Protein AF-A0A3A9YZW1-F1 (afdb_monomer)

Solvent-accessible surface area (backbone atoms only — not comparable to full-atom values): 7718 Å² total; per-residue (Å²): 58,41,36,35,38,37,26,36,61,42,79,49,93,98,43,56,50,25,33,39,38,38,33,40,43,36,33,62,46,96,87,71,47,41,51,34,42,33,38,43,37,35,23,41,66,89,62,51,79,73,48,68,51,54,19,44,26,52,17,57,48,71,57,88,58,34,39,34,29,14,26,36,32,47,84,88,55,62,99,54,47,38,28,29,42,23,32,35,40,35,61,38,86,92,47,64,33,34,36,32,66,40,75,47,72,64,47,95,58,76,57,86,51,60,67,40,49,50,80,76,65,55,72,88,88,62,75,84,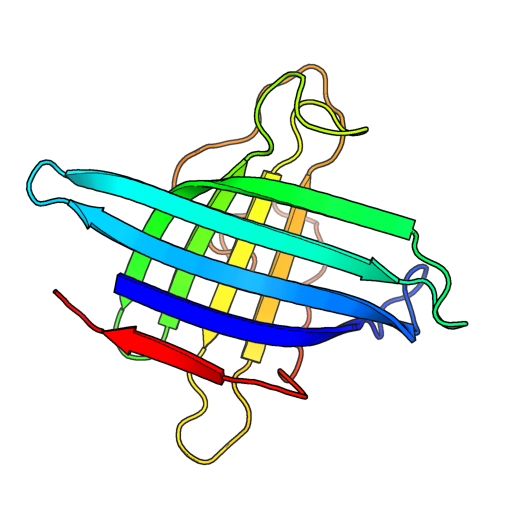56,67,75,35,57,38,76,44,78,55,71,53,74,41,85,124

Mean predicted aligned error: 5.16 Å

Organism: NCBI:txid230091

Foldseek 3Di:
DKWKKFKWADCDPPRHQKIKTKTKDWDQDPVRFIFIKMWIWIAHNVRHTPFTFMWTWGEWDFDDQKIWTKTFQDVPGTPWDLKIKTKMWGAPPPFFIKMFIDIDTHDPDHDDRYGDDQQPRDDPPDPRTDITGGPDMGMDGDDD

Secondary structure (DSSP, 8-state):
-EEEEEEEE--STTTTT-EEEEEEEEEE-TTS-EEEEEEEEEE-TTS-EEEEEEEEEEEEEEETTEEEEEEEPPTTSSS-SS-EEEEEEE--TTSPPEEEEEEE-S-SSPPP-S---TTTTSPTTSPPPPPEE--EEEEEE---

Radius of gyration: 14.41 Å; Cα contacts (8 Å, |Δi|>4): 374; chains: 1; bounding box: 32×38×34 Å

Sequence (144 aa):
MVTGLGQFVYDEPRVVGHRIWFGVSAFSAADGSTVGRFLYRHEWPDGTLAAQGQADVTCVRVTGNVALLTAIVPEGEGTVKNHGFYVKIIDGGRMPDLIVDAQVQNGEERPPTHCLDPETDLPPGLPQRPRYPVLAGGYAVACC

Structure (mmCIF, N/CA/C/O backbone):
data_AF-A0A3A9YZW1-F1
#
_entry.id   AF-A0A3A9YZW1-F1
#
loop_
_atom_site.group_PDB
_atom_site.id
_atom_site.type_symbol
_atom_site.label_atom_id
_atom_site.label_alt_id
_atom_site.label_comp_id
_atom_site.label_asym_id
_atom_site.label_entity_id
_atom_site.label_seq_id
_atom_site.pdbx_PDB_ins_code
_atom_site.Cartn_x
_atom_site.Cartn_y
_atom_site.Cartn_z
_atom_site.occupancy
_atom_site.B_iso_or_equiv
_atom_site.auth_seq_id
_atom_site.auth_comp_id
_atom_site.auth_asym_id
_atom_site.auth_atom_id
_atom_site.pdbx_PDB_model_num
ATOM 1 N N . MET A 1 1 ? 3.291 -15.413 -0.172 1.00 86.81 1 MET A N 1
ATOM 2 C CA . MET A 1 1 ? 2.239 -14.718 -0.946 1.00 86.81 1 MET A CA 1
ATOM 3 C C . MET A 1 1 ? 1.448 -13.794 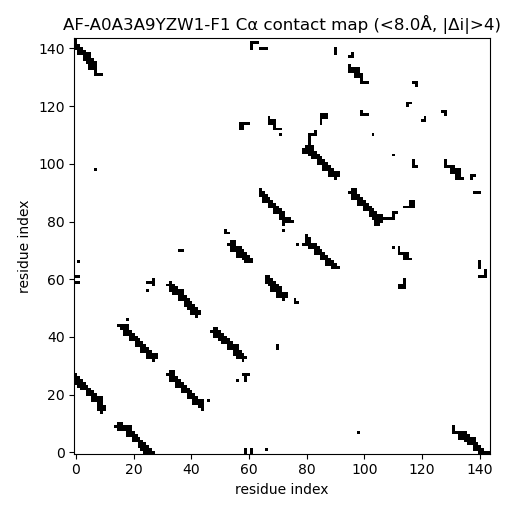-0.030 1.00 86.81 1 MET A C 1
ATOM 5 O O . MET A 1 1 ? 1.251 -14.124 1.134 1.00 86.81 1 MET A O 1
ATOM 9 N N . VAL A 1 2 ? 0.985 -12.663 -0.560 1.00 90.00 2 VAL A N 1
ATOM 10 C CA . VAL A 1 2 ? 0.000 -11.781 0.074 1.00 90.00 2 VAL A CA 1
ATOM 11 C C . VAL A 1 2 ? -1.137 -11.531 -0.908 1.00 90.00 2 VAL A C 1
ATOM 13 O O . VAL A 1 2 ? -0.902 -11.237 -2.083 1.00 90.00 2 VAL A O 1
ATOM 16 N N . THR A 1 3 ? -2.376 -11.658 -0.446 1.00 92.75 3 THR A N 1
ATOM 17 C CA . THR A 1 3 ? -3.528 -11.206 -1.220 1.00 92.75 3 THR A CA 1
ATOM 18 C C . THR A 1 3 ? -4.624 -10.679 -0.316 1.00 92.75 3 THR A C 1
ATOM 20 O O . THR A 1 3 ? -4.825 -11.192 0.781 1.00 92.75 3 THR A O 1
ATOM 23 N N . GLY A 1 4 ? -5.322 -9.645 -0.761 1.00 91.44 4 GLY A N 1
ATOM 24 C CA . GLY A 1 4 ? -6.448 -9.101 -0.025 1.00 91.44 4 GLY A CA 1
ATOM 25 C C . GLY A 1 4 ? -6.888 -7.758 -0.567 1.00 91.44 4 GLY A C 1
ATOM 26 O O . GLY A 1 4 ? -6.287 -7.202 -1.489 1.00 91.44 4 GLY A O 1
ATOM 27 N N . LEU A 1 5 ? -7.962 -7.262 0.025 1.00 93.69 5 LEU A N 1
ATOM 28 C CA . LEU A 1 5 ? -8.512 -5.938 -0.211 1.00 93.69 5 LEU A CA 1
ATOM 29 C C . LEU A 1 5 ? -8.711 -5.289 1.148 1.00 93.69 5 LEU A C 1
ATOM 31 O O . LEU A 1 5 ? -9.000 -5.976 2.129 1.00 93.69 5 LEU A O 1
ATOM 35 N N . GLY A 1 6 ? -8.573 -3.976 1.195 1.00 93.56 6 GLY A N 1
ATOM 36 C CA . GLY A 1 6 ? -8.602 -3.245 2.441 1.00 93.56 6 GLY A CA 1
ATOM 37 C C . GLY A 1 6 ? -9.042 -1.814 2.249 1.00 93.56 6 GLY A C 1
ATOM 38 O O . GLY A 1 6 ? -8.949 -1.240 1.161 1.00 93.56 6 GLY A O 1
ATOM 39 N N . GLN A 1 7 ? -9.488 -1.228 3.346 1.00 95.56 7 GLN A N 1
ATOM 40 C CA . GLN A 1 7 ? -9.756 0.192 3.429 1.00 95.56 7 GLN A CA 1
ATOM 41 C C . GLN A 1 7 ? -9.278 0.730 4.769 1.00 95.56 7 GLN A C 1
ATOM 43 O O . GLN A 1 7 ? -9.540 0.122 5.802 1.00 95.56 7 GLN A O 1
ATOM 48 N N . PHE A 1 8 ? -8.612 1.878 4.755 1.00 95.44 8 PHE A N 1
ATOM 49 C CA . PHE A 1 8 ? -8.266 2.618 5.967 1.00 95.44 8 PHE A CA 1
ATOM 50 C C . PHE A 1 8 ? -8.508 4.120 5.784 1.00 95.44 8 PHE A C 1
ATOM 52 O O . PHE A 1 8 ? -8.824 4.579 4.679 1.00 95.44 8 PHE A O 1
ATOM 59 N N . VAL A 1 9 ? -8.471 4.871 6.884 1.00 96.25 9 VAL A N 1
ATOM 60 C CA . VAL A 1 9 ? -8.685 6.323 6.899 1.00 96.25 9 VAL A CA 1
ATOM 61 C C . VAL A 1 9 ? -7.515 6.969 7.616 1.00 96.25 9 VAL A C 1
ATOM 63 O O . VAL A 1 9 ? -7.215 6.584 8.743 1.00 96.25 9 VAL A O 1
ATOM 66 N N . TYR A 1 10 ? -6.886 7.948 6.974 1.00 94.69 10 TYR A N 1
ATOM 67 C CA . TYR A 1 10 ? -5.827 8.727 7.602 1.00 94.69 10 TYR A CA 1
ATOM 68 C C . TYR A 1 10 ? -6.373 9.602 8.735 1.00 94.69 10 TYR A C 1
ATOM 70 O O . TYR A 1 10 ? -7.445 10.204 8.627 1.00 94.69 10 TYR A O 1
ATOM 78 N N . ASP A 1 11 ? -5.585 9.740 9.793 1.00 92.81 11 ASP A N 1
ATOM 79 C CA . ASP A 1 11 ? -5.837 10.622 10.937 1.00 92.81 11 ASP A CA 1
ATOM 80 C C . ASP A 1 11 ? -4.715 11.661 11.146 1.00 92.81 11 ASP A C 1
ATOM 82 O O . ASP A 1 11 ? -4.754 12.440 12.100 1.00 92.81 11 ASP A O 1
ATOM 86 N N . GLU A 1 12 ? -3.742 11.729 10.228 1.00 88.62 12 GLU A N 1
ATOM 87 C CA . GLU A 1 12 ? -2.610 12.657 10.313 1.00 88.62 12 GLU A CA 1
ATOM 88 C C . GLU A 1 12 ? -2.956 14.068 9.814 1.00 88.62 12 GLU A C 1
ATOM 90 O O . GLU A 1 12 ? -3.706 14.226 8.840 1.00 88.62 12 GLU A O 1
ATOM 95 N N . PRO A 1 13 ? -2.322 15.120 10.368 1.00 87.31 13 PRO A N 1
ATOM 96 C CA . PRO A 1 13 ? -2.449 16.476 9.847 1.00 87.31 13 PRO A CA 1
ATOM 97 C C . PRO A 1 13 ? -2.214 16.554 8.329 1.00 87.31 13 PRO A C 1
ATOM 99 O O . PRO A 1 13 ? -1.236 16.015 7.813 1.00 87.31 13 PRO A O 1
ATOM 102 N N . ARG A 1 14 ? -3.069 17.322 7.635 1.00 87.31 14 ARG A N 1
ATOM 103 C CA . ARG A 1 14 ? -3.133 17.522 6.165 1.00 87.31 14 ARG A CA 1
ATOM 104 C C . ARG A 1 14 ? -3.819 16.417 5.360 1.00 87.31 14 ARG A C 1
ATOM 106 O O . ARG A 1 14 ? -4.194 16.691 4.226 1.00 87.31 14 ARG A O 1
ATOM 113 N N . VAL A 1 15 ? -4.006 15.226 5.923 1.00 90.25 15 VAL A N 1
ATOM 114 C CA . VAL A 1 15 ? -4.698 14.108 5.252 1.00 90.25 15 VAL A CA 1
ATOM 115 C C . VAL A 1 15 ? -5.829 13.512 6.093 1.00 90.25 15 VAL A C 1
ATOM 117 O O . VAL A 1 15 ? -6.431 12.524 5.689 1.00 90.25 15 VAL A O 1
ATOM 120 N N . VAL A 1 16 ? -6.160 14.115 7.240 1.00 95.38 16 VAL A N 1
ATOM 121 C CA . VAL A 1 16 ? -7.249 13.661 8.120 1.00 95.38 16 VAL A CA 1
ATOM 122 C C . VAL A 1 16 ? -8.534 13.407 7.328 1.00 95.38 16 VAL A C 1
ATOM 124 O O . VAL A 1 16 ? -9.015 14.275 6.600 1.00 95.38 16 VAL A O 1
ATOM 127 N N . GLY A 1 17 ? -9.110 12.218 7.504 1.00 95.94 17 GLY A N 1
ATOM 128 C CA . GLY A 1 17 ? -10.372 11.813 6.890 1.00 95.94 17 GLY A CA 1
ATOM 129 C C . GLY A 1 17 ? -10.245 11.321 5.448 1.00 95.94 17 GLY A C 1
ATOM 130 O O . GLY A 1 17 ? -11.229 10.827 4.901 1.00 95.94 17 GLY A O 1
ATOM 131 N N . HIS A 1 18 ? -9.063 11.414 4.832 1.00 96.56 18 HIS A N 1
ATOM 132 C CA . HIS A 1 18 ? -8.824 10.831 3.517 1.00 96.56 18 HIS A CA 1
ATOM 133 C C . HIS A 1 18 ? -8.958 9.313 3.607 1.00 96.56 18 HIS A C 1
ATOM 135 O O . HIS A 1 18 ? -8.369 8.674 4.484 1.00 96.56 18 HIS A O 1
ATOM 141 N N . ARG A 1 19 ? -9.720 8.734 2.682 1.00 96.94 19 ARG A N 1
ATOM 142 C CA . ARG A 1 19 ? -9.982 7.299 2.643 1.00 96.94 19 ARG A CA 1
ATOM 143 C C . ARG A 1 19 ? -9.142 6.646 1.564 1.00 96.94 19 ARG A C 1
ATOM 145 O O . ARG A 1 19 ? -9.196 7.056 0.406 1.00 96.94 19 ARG A O 1
ATOM 152 N N . ILE A 1 20 ? -8.424 5.596 1.940 1.00 95.81 20 ILE A N 1
ATOM 153 C CA . ILE A 1 20 ? -7.659 4.775 1.009 1.00 95.81 20 ILE A CA 1
ATOM 154 C C . ILE A 1 20 ? -8.302 3.403 0.926 1.00 95.81 20 ILE A C 1
ATOM 156 O O . ILE A 1 20 ? -8.397 2.691 1.923 1.00 95.81 20 ILE A O 1
ATOM 160 N N . TRP A 1 21 ? -8.722 3.041 -0.278 1.00 95.56 21 TRP A N 1
ATOM 161 C CA . TRP A 1 21 ? -9.054 1.680 -0.664 1.00 95.56 21 TRP A CA 1
ATOM 162 C C . TRP A 1 21 ? -7.858 1.091 -1.387 1.00 95.56 21 TRP A C 1
ATOM 164 O O . TRP A 1 21 ? -7.249 1.750 -2.233 1.00 95.56 21 TRP A O 1
ATOM 174 N N . PHE A 1 22 ? -7.535 -0.153 -1.082 1.00 93.75 22 PHE A N 1
ATOM 175 C CA . PHE A 1 22 ? -6.395 -0.814 -1.681 1.00 93.75 22 PHE A CA 1
ATOM 176 C C . PHE A 1 22 ? -6.649 -2.301 -1.870 1.00 93.75 22 PHE A C 1
ATOM 178 O O . PHE A 1 22 ? -7.494 -2.904 -1.211 1.00 93.75 22 PHE A O 1
ATOM 185 N N . GLY A 1 23 ? -5.918 -2.883 -2.810 1.00 94.69 23 GLY A N 1
ATOM 186 C CA . GLY A 1 23 ? -5.930 -4.308 -3.082 1.00 94.69 23 GLY A CA 1
ATOM 187 C C . GLY A 1 23 ? -4.541 -4.784 -3.430 1.00 94.69 23 GLY A C 1
ATOM 188 O O . GLY A 1 23 ? -3.815 -4.098 -4.139 1.00 94.69 23 GLY A O 1
ATOM 189 N N . VAL A 1 24 ? -4.168 -5.966 -2.961 1.00 95.12 24 VAL A N 1
ATOM 190 C CA . VAL A 1 24 ? -2.893 -6.579 -3.321 1.00 95.12 24 VAL A CA 1
ATOM 191 C C . VAL A 1 24 ? -3.096 -8.020 -3.751 1.00 95.12 24 VAL A C 1
ATOM 193 O O . VAL A 1 24 ? -3.918 -8.761 -3.207 1.00 95.12 24 VAL A O 1
ATOM 196 N N . SER A 1 25 ? -2.316 -8.428 -4.739 1.00 94.75 25 SER A N 1
ATOM 197 C CA . SER A 1 25 ? -2.065 -9.829 -5.042 1.00 94.75 25 SER A CA 1
ATOM 198 C C . SER A 1 25 ? -0.619 -9.941 -5.493 1.00 94.75 25 SER A C 1
ATOM 200 O O . SER A 1 25 ? -0.267 -9.413 -6.548 1.00 94.75 25 SER A O 1
ATOM 202 N N . ALA A 1 26 ? 0.233 -10.543 -4.664 1.00 94.56 26 ALA A N 1
ATOM 203 C CA . ALA A 1 26 ? 1.657 -10.655 -4.943 1.00 94.56 26 ALA A CA 1
ATOM 204 C C . ALA A 1 26 ? 2.297 -11.891 -4.306 1.00 94.56 26 ALA A C 1
ATOM 206 O O . ALA A 1 26 ? 1.929 -12.328 -3.211 1.00 94.56 26 ALA A O 1
ATOM 207 N N . PHE A 1 27 ? 3.309 -12.436 -4.971 1.00 92.81 27 PHE A N 1
ATOM 208 C CA . PHE A 1 27 ? 4.105 -13.547 -4.465 1.00 92.81 27 PHE A CA 1
ATOM 209 C C . PHE A 1 27 ? 5.564 -13.442 -4.917 1.00 92.81 27 PHE A C 1
ATOM 211 O O . PHE A 1 27 ? 5.874 -12.849 -5.950 1.00 92.81 27 PHE A O 1
ATOM 218 N N . SER A 1 28 ? 6.454 -14.035 -4.122 1.00 90.38 28 SER A N 1
ATOM 219 C CA . SER A 1 28 ? 7.838 -14.287 -4.517 1.00 90.38 28 SER A CA 1
ATOM 220 C C . SER A 1 28 ? 7.874 -15.600 -5.295 1.00 90.38 28 SER A C 1
ATOM 222 O O . SER A 1 28 ? 7.420 -16.630 -4.790 1.00 90.38 28 SER A O 1
ATOM 224 N N . ALA A 1 29 ? 8.363 -15.557 -6.528 1.00 86.62 29 ALA A N 1
ATOM 225 C CA . ALA A 1 29 ? 8.580 -16.730 -7.357 1.00 86.62 29 ALA A CA 1
ATOM 226 C C . ALA A 1 29 ? 9.831 -17.505 -6.902 1.00 86.62 29 ALA A C 1
ATOM 228 O O . ALA A 1 29 ? 10.667 -17.001 -6.149 1.00 86.62 29 ALA A O 1
ATOM 229 N N . ALA A 1 30 ? 9.965 -18.749 -7.368 1.00 84.19 30 ALA A N 1
ATOM 230 C CA . ALA A 1 30 ? 11.060 -19.642 -6.976 1.00 84.19 30 ALA A CA 1
ATOM 231 C C . ALA A 1 30 ? 12.452 -19.145 -7.413 1.00 84.19 30 ALA A C 1
ATOM 233 O O . ALA A 1 30 ? 13.454 -19.510 -6.807 1.00 84.19 30 ALA A O 1
ATOM 234 N N . ASP A 1 31 ? 12.514 -18.303 -8.445 1.00 86.69 31 ASP A N 1
ATOM 235 C CA . ASP A 1 31 ? 13.739 -17.660 -8.930 1.00 86.69 31 ASP A CA 1
ATOM 236 C C . ASP A 1 31 ? 14.125 -16.402 -8.125 1.00 86.69 31 ASP A C 1
ATOM 238 O O . ASP A 1 31 ? 15.102 -15.729 -8.450 1.00 86.69 31 ASP A O 1
ATOM 242 N N . GLY A 1 32 ? 13.365 -16.077 -7.073 1.00 82.94 32 GLY A N 1
ATOM 243 C CA . GLY A 1 32 ? 13.558 -14.893 -6.240 1.00 82.94 32 GLY A CA 1
ATOM 244 C C . GLY A 1 32 ? 12.944 -13.613 -6.810 1.00 82.94 32 GLY A C 1
ATOM 245 O O . G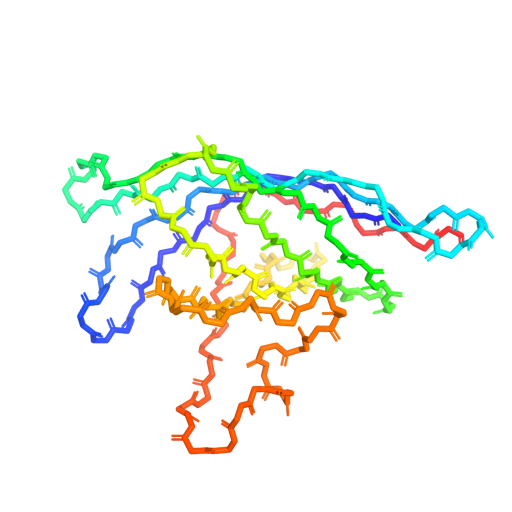LY A 1 32 ? 12.988 -12.580 -6.139 1.00 82.94 32 GLY A O 1
ATOM 246 N N . SER A 1 33 ? 12.345 -13.652 -8.006 1.00 88.69 33 SER A N 1
ATOM 247 C CA . SER A 1 33 ? 11.599 -12.515 -8.547 1.00 88.69 33 SER A CA 1
ATOM 248 C C . SER A 1 33 ? 10.283 -12.302 -7.791 1.00 88.69 33 SER A C 1
ATOM 250 O O . SER A 1 33 ? 9.742 -13.212 -7.163 1.00 88.69 33 SER A O 1
ATOM 252 N N . THR A 1 34 ? 9.760 -11.076 -7.816 1.00 93.38 34 THR A N 1
ATOM 253 C CA . THR A 1 34 ? 8.420 -10.776 -7.295 1.00 93.38 34 THR A CA 1
ATOM 254 C C . THR A 1 34 ? 7.470 -10.519 -8.450 1.00 93.38 34 THR A C 1
ATOM 256 O O . THR A 1 34 ? 7.797 -9.776 -9.373 1.00 93.38 34 THR A O 1
ATOM 259 N N . VAL A 1 35 ? 6.284 -11.118 -8.371 1.00 91.25 35 VAL A N 1
ATOM 260 C CA . VAL A 1 35 ? 5.188 -10.891 -9.310 1.00 91.25 35 VAL A CA 1
ATOM 261 C C . VAL A 1 35 ? 3.969 -10.461 -8.513 1.00 91.25 35 VAL A C 1
ATOM 263 O O . VAL A 1 35 ? 3.561 -11.146 -7.573 1.00 91.25 35 VAL A O 1
ATOM 266 N N . GLY A 1 36 ? 3.363 -9.338 -8.887 1.00 94.56 36 GLY A N 1
ATOM 267 C CA . GLY A 1 36 ? 2.125 -8.905 -8.263 1.00 94.56 36 GLY A CA 1
ATOM 268 C C . GLY A 1 36 ? 1.668 -7.518 -8.670 1.00 94.56 36 GLY A C 1
ATOM 269 O O . GLY A 1 36 ? 2.387 -6.772 -9.330 1.00 94.56 36 GLY A O 1
ATOM 270 N N . ARG A 1 37 ? 0.455 -7.178 -8.240 1.00 95.00 37 ARG A N 1
ATOM 271 C CA . ARG A 1 37 ? -0.159 -5.865 -8.445 1.00 95.00 37 ARG A CA 1
ATOM 272 C C . ARG A 1 37 ? -0.688 -5.305 -7.139 1.00 95.00 37 ARG A C 1
ATOM 274 O O . ARG A 1 37 ? -1.198 -6.046 -6.293 1.00 95.00 37 ARG A O 1
ATOM 281 N N . PHE A 1 38 ? -0.596 -3.989 -7.030 1.00 94.38 38 PHE A N 1
ATOM 282 C CA . PHE A 1 38 ? -1.184 -3.186 -5.975 1.00 94.38 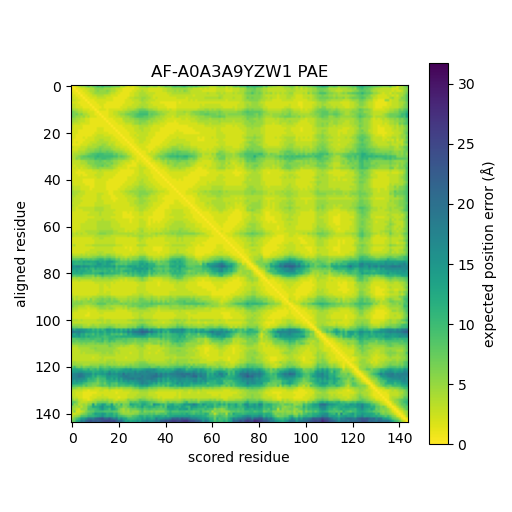38 PHE A CA 1
ATOM 283 C C . PHE A 1 38 ? -2.176 -2.207 -6.600 1.00 94.38 38 PHE A C 1
ATOM 285 O O . PHE A 1 38 ? -1.808 -1.375 -7.423 1.00 94.38 38 PHE A O 1
ATOM 292 N N . LEU A 1 39 ? -3.446 -2.333 -6.244 1.00 93.88 39 LEU A N 1
ATOM 293 C CA . LEU A 1 39 ? -4.514 -1.434 -6.657 1.00 93.88 39 LEU A CA 1
ATOM 294 C C . LEU A 1 39 ? -4.717 -0.398 -5.564 1.00 93.88 39 LEU A C 1
ATOM 296 O O . LEU A 1 39 ? -4.726 -0.750 -4.385 1.00 93.88 39 LEU A O 1
ATOM 300 N N . TYR A 1 40 ? -4.937 0.853 -5.949 1.00 92.31 40 TYR A N 1
ATOM 301 C CA . TYR A 1 40 ? -5.228 1.917 -5.000 1.00 92.31 40 TYR A CA 1
ATOM 302 C C . TYR A 1 40 ? -6.342 2.824 -5.507 1.00 92.31 40 TYR A C 1
ATOM 304 O O . TYR A 1 40 ? -6.490 3.079 -6.705 1.00 92.31 40 TYR A O 1
ATOM 312 N N . ARG A 1 41 ? -7.111 3.345 -4.560 1.00 93.88 41 ARG A N 1
ATOM 313 C CA . ARG A 1 41 ? -8.091 4.404 -4.759 1.00 93.88 41 ARG A CA 1
ATOM 314 C C . ARG A 1 41 ? -8.083 5.298 -3.528 1.00 93.88 41 ARG A C 1
ATOM 316 O O . ARG A 1 41 ? -8.321 4.845 -2.413 1.00 93.88 41 ARG A O 1
ATOM 323 N N . HIS A 1 42 ? -7.818 6.574 -3.752 1.00 93.56 42 HIS A N 1
ATOM 324 C CA . HIS A 1 42 ? -7.746 7.620 -2.747 1.00 93.56 42 HIS A CA 1
ATOM 325 C C . HIS A 1 42 ? -8.941 8.557 -2.906 1.00 93.56 42 HIS A C 1
ATOM 327 O O . HIS A 1 42 ? -9.153 9.134 -3.971 1.00 93.56 42 HIS A O 1
ATOM 333 N N . GLU A 1 43 ? -9.710 8.713 -1.836 1.00 96.69 43 GLU A N 1
ATOM 334 C CA . GLU A 1 43 ? -10.836 9.635 -1.729 1.00 96.69 43 GLU A CA 1
ATOM 335 C C . GLU A 1 43 ? -10.539 10.736 -0.701 1.00 96.69 43 GLU A C 1
ATOM 337 O O . GLU A 1 43 ? -9.946 10.492 0.356 1.00 96.69 43 GLU A O 1
ATOM 342 N N . TRP A 1 44 ? -10.988 11.952 -1.002 1.00 96.81 44 TRP A N 1
ATOM 343 C CA . TRP A 1 44 ? -11.082 13.056 -0.051 1.00 96.81 44 TRP A CA 1
ATOM 344 C C . TRP A 1 44 ? -12.119 12.743 1.051 1.00 96.81 44 TRP A C 1
ATOM 346 O O . TRP A 1 44 ? -12.920 11.816 0.894 1.00 96.81 44 TRP A O 1
ATOM 356 N N . PRO A 1 45 ? -12.157 13.506 2.164 1.00 97.31 45 PRO A N 1
ATOM 357 C CA . PRO A 1 45 ? -13.085 13.237 3.269 1.00 97.31 45 PRO A CA 1
ATOM 358 C C . PRO A 1 45 ? -14.571 13.274 2.884 1.00 97.31 45 PRO A C 1
ATOM 360 O O . PRO A 1 45 ? -15.389 12.600 3.506 1.00 97.31 45 PRO A O 1
ATOM 363 N N . ASP A 1 46 ? -14.922 14.037 1.850 1.00 96.44 46 ASP A N 1
ATOM 364 C CA . ASP A 1 46 ? -16.276 14.136 1.296 1.00 96.44 46 ASP A CA 1
ATOM 365 C C . ASP A 1 46 ? -16.642 12.968 0.352 1.00 96.44 46 ASP A C 1
ATOM 367 O O . ASP A 1 46 ? -17.769 12.898 -0.135 1.00 96.44 46 ASP A O 1
ATOM 371 N N . GLY A 1 47 ? -15.711 12.038 0.103 1.00 95.69 47 GLY A N 1
ATOM 372 C CA . GLY A 1 47 ? -15.869 10.914 -0.821 1.00 95.69 47 GLY A CA 1
ATOM 373 C C . GLY A 1 47 ? -15.504 11.231 -2.274 1.00 95.69 47 GLY A C 1
ATOM 374 O O . GLY A 1 47 ? -15.559 10.337 -3.122 1.00 95.69 47 GLY A O 1
ATOM 375 N N . THR A 1 48 ? -15.104 12.467 -2.584 1.00 97.38 48 THR A N 1
ATOM 376 C CA . THR A 1 48 ? -14.632 12.838 -3.920 1.00 97.38 48 THR A CA 1
ATOM 377 C C . 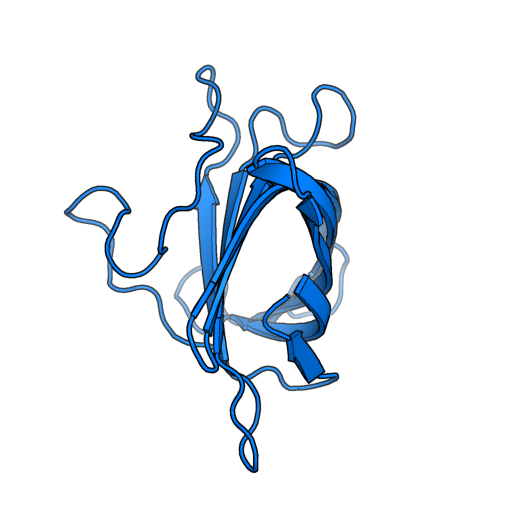THR A 1 48 ? -13.353 12.066 -4.251 1.00 97.38 48 THR A C 1
ATOM 379 O O . THR A 1 48 ? -12.436 11.971 -3.438 1.00 97.38 48 THR A O 1
ATOM 382 N N . LEU A 1 49 ? -13.262 11.517 -5.464 1.00 94.62 49 LEU A N 1
ATOM 383 C CA . LEU A 1 49 ? -12.083 10.777 -5.912 1.00 94.62 49 LEU A CA 1
ATOM 384 C C . LEU A 1 49 ? -10.888 11.725 -6.104 1.00 94.62 49 LEU A C 1
ATOM 386 O O . LEU A 1 49 ? -10.949 12.637 -6.925 1.00 94.62 49 LEU A O 1
ATOM 390 N N . ALA A 1 50 ? -9.799 11.481 -5.377 1.00 90.81 50 ALA A N 1
ATOM 391 C CA . ALA A 1 50 ? -8.540 12.209 -5.513 1.00 90.81 50 ALA A CA 1
ATOM 392 C C . ALA A 1 50 ? -7.614 11.542 -6.540 1.00 90.81 50 ALA A C 1
ATOM 394 O O . ALA A 1 50 ? -7.077 12.206 -7.424 1.00 90.81 50 ALA A O 1
ATOM 395 N N . ALA A 1 51 ? -7.445 10.221 -6.439 1.00 88.50 51 ALA A N 1
ATOM 396 C CA . ALA A 1 51 ? -6.619 9.430 -7.347 1.00 88.50 51 ALA A CA 1
ATOM 397 C C . ALA A 1 51 ? -7.045 7.957 -7.340 1.00 88.50 51 ALA A C 1
ATOM 399 O O . ALA A 1 51 ? -7.595 7.463 -6.359 1.00 88.50 51 ALA A O 1
ATOM 400 N N . GLN A 1 52 ? -6.760 7.228 -8.415 1.00 91.62 52 GLN A N 1
ATOM 401 C CA . GLN A 1 52 ? -6.857 5.767 -8.450 1.00 91.62 52 GLN A CA 1
ATOM 402 C C . GLN A 1 52 ? -5.922 5.204 -9.515 1.00 91.62 52 GLN A C 1
ATOM 404 O O . GLN A 1 52 ? -5.608 5.899 -10.482 1.00 91.62 52 GLN A O 1
ATOM 409 N N . GLY A 1 53 ? -5.518 3.949 -9.362 1.00 90.38 53 GLY A N 1
ATOM 410 C CA . GLY A 1 53 ? -4.660 3.293 -10.336 1.00 90.38 53 GLY A CA 1
ATOM 411 C C . GLY A 1 53 ? -4.146 1.942 -9.868 1.00 90.38 53 GLY A C 1
ATOM 412 O O . GLY A 1 53 ? -4.682 1.326 -8.941 1.00 90.38 53 GLY A O 1
ATOM 413 N N . GLN A 1 54 ? -3.089 1.499 -10.542 1.00 91.94 54 GLN A N 1
ATOM 414 C CA . GLN A 1 54 ? -2.358 0.285 -10.221 1.00 91.94 54 GLN A CA 1
ATOM 415 C C . GLN A 1 54 ? -0.855 0.569 -10.147 1.00 91.94 54 GLN A C 1
ATOM 417 O O . GLN A 1 54 ? -0.344 1.474 -10.803 1.00 91.94 54 GLN A O 1
ATOM 422 N N . ALA A 1 55 ? -0.160 -0.224 -9.347 1.00 91.94 55 ALA A N 1
ATOM 423 C CA . ALA A 1 55 ? 1.285 -0.250 -9.232 1.00 91.94 55 ALA A CA 1
ATOM 424 C C . ALA A 1 55 ? 1.779 -1.696 -9.342 1.00 91.94 55 ALA A C 1
ATOM 426 O O . ALA A 1 55 ? 1.126 -2.625 -8.850 1.00 91.94 55 ALA A O 1
ATOM 427 N N . ASP A 1 56 ? 2.937 -1.883 -9.966 1.00 93.94 56 ASP A N 1
ATOM 428 C CA . ASP A 1 56 ? 3.598 -3.181 -10.027 1.00 93.94 56 ASP A CA 1
ATOM 429 C C . ASP A 1 56 ? 4.288 -3.451 -8.694 1.00 93.94 56 ASP A C 1
ATOM 431 O O . ASP A 1 56 ? 5.057 -2.622 -8.201 1.00 93.94 56 ASP A O 1
ATOM 435 N N . VAL A 1 57 ? 4.028 -4.615 -8.098 1.00 95.06 57 VAL A N 1
ATOM 436 C CA . VAL A 1 57 ? 4.708 -5.016 -6.863 1.00 95.06 57 VAL A CA 1
ATOM 437 C C . VAL A 1 57 ? 6.103 -5.499 -7.226 1.00 95.06 57 VAL A C 1
ATOM 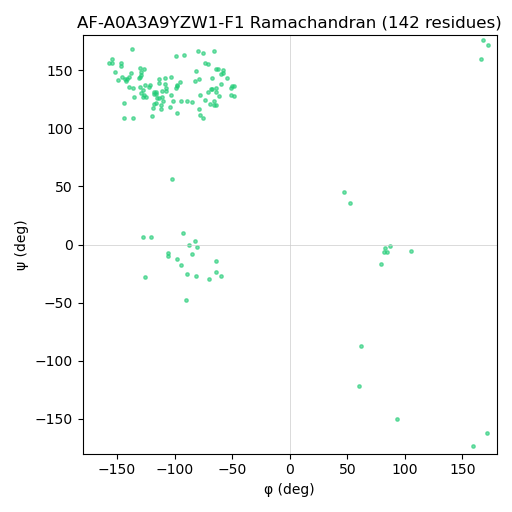439 O O . VAL A 1 57 ? 6.268 -6.543 -7.853 1.00 95.06 57 VAL A O 1
ATOM 442 N N . THR A 1 58 ? 7.115 -4.741 -6.819 1.00 93.81 58 THR A N 1
ATOM 443 C CA . THR A 1 58 ? 8.521 -5.022 -7.129 1.00 93.81 58 THR A CA 1
ATOM 444 C C . THR A 1 58 ? 9.217 -5.820 -6.034 1.00 93.81 58 THR A C 1
ATOM 446 O O . THR A 1 58 ? 10.262 -6.418 -6.283 1.00 93.81 58 THR A O 1
ATOM 449 N N . CYS A 1 59 ? 8.648 -5.853 -4.828 1.00 94.38 59 CYS A N 1
ATOM 450 C CA . CYS A 1 59 ? 9.108 -6.726 -3.757 1.00 94.38 59 CYS A CA 1
ATOM 451 C C . CYS A 1 59 ? 7.957 -7.142 -2.848 1.00 94.38 59 CYS A C 1
ATOM 453 O O . CYS A 1 59 ? 7.094 -6.328 -2.523 1.00 94.38 59 CYS A O 1
ATOM 455 N N . VAL A 1 60 ? 7.979 -8.399 -2.406 1.00 94.56 60 VAL A N 1
ATOM 456 C CA . VAL A 1 60 ? 7.139 -8.900 -1.319 1.00 94.56 60 VAL A CA 1
ATOM 457 C C . VAL A 1 60 ? 7.977 -9.764 -0.384 1.00 94.56 60 VAL A C 1
ATOM 459 O O . VAL A 1 60 ? 8.757 -10.606 -0.829 1.00 94.56 60 VAL A O 1
ATOM 462 N N . ARG A 1 61 ? 7.818 -9.564 0.923 1.00 92.81 61 ARG A N 1
ATOM 463 C CA . ARG A 1 61 ? 8.425 -10.398 1.963 1.00 92.81 61 ARG A CA 1
ATOM 464 C C . ARG A 1 61 ? 7.381 -10.705 3.019 1.00 92.81 61 ARG A C 1
ATOM 466 O O . ARG A 1 61 ? 6.767 -9.797 3.563 1.00 92.81 61 ARG A O 1
ATOM 473 N N . VAL A 1 62 ? 7.210 -11.985 3.319 1.00 90.62 62 VAL A N 1
ATOM 474 C CA . VAL A 1 62 ? 6.284 -12.459 4.347 1.00 90.62 62 VAL A CA 1
ATOM 475 C C . VAL A 1 62 ? 7.085 -13.079 5.484 1.00 90.62 62 VAL A C 1
ATOM 477 O O . VAL A 1 62 ? 7.884 -13.981 5.246 1.00 90.62 62 VAL A O 1
ATOM 480 N N . THR A 1 63 ? 6.852 -12.607 6.707 1.00 89.44 63 THR A N 1
ATOM 481 C CA . THR A 1 63 ? 7.475 -13.124 7.928 1.00 89.44 63 THR A CA 1
ATOM 482 C C . THR A 1 63 ? 6.412 -13.256 9.012 1.00 89.44 63 THR A C 1
ATOM 484 O O . THR A 1 63 ? 5.939 -12.256 9.550 1.00 89.44 63 THR A O 1
ATOM 487 N N . GLY A 1 64 ? 6.041 -14.491 9.358 1.00 88.88 64 GLY A N 1
ATOM 488 C CA . GLY A 1 64 ? 4.970 -14.740 10.325 1.00 88.88 64 GLY A CA 1
ATOM 489 C C . GLY A 1 64 ? 3.648 -14.136 9.847 1.00 88.88 64 GLY A C 1
ATOM 490 O O . GLY A 1 64 ? 3.185 -14.456 8.758 1.00 88.88 64 GLY A O 1
ATOM 491 N N . ASN A 1 65 ? 3.068 -13.245 10.651 1.00 90.44 65 ASN A N 1
ATOM 492 C CA . ASN A 1 65 ? 1.824 -12.533 10.348 1.00 90.44 65 ASN A CA 1
ATOM 493 C C . ASN A 1 65 ? 2.048 -11.168 9.665 1.00 90.44 65 ASN A C 1
ATOM 495 O O . ASN A 1 65 ? 1.118 -10.376 9.556 1.00 90.44 65 ASN A O 1
ATOM 499 N N . VAL A 1 66 ? 3.276 -10.856 9.243 1.00 91.81 66 VAL A N 1
ATOM 500 C CA . VAL A 1 66 ? 3.617 -9.574 8.613 1.00 91.81 66 VAL A CA 1
ATOM 501 C C . VAL A 1 66 ? 3.951 -9.781 7.141 1.00 91.81 66 VAL A C 1
ATOM 503 O O . VAL A 1 66 ? 4.770 -10.635 6.797 1.00 91.81 66 VAL A O 1
ATOM 506 N N . ALA A 1 67 ? 3.367 -8.952 6.279 1.00 93.12 67 ALA A N 1
ATOM 507 C CA . ALA A 1 67 ? 3.728 -8.831 4.874 1.00 93.12 67 ALA A CA 1
ATOM 508 C C . ALA A 1 67 ? 4.266 -7.422 4.593 1.00 93.12 67 ALA A C 1
ATOM 510 O O . ALA A 1 67 ? 3.573 -6.428 4.801 1.00 93.12 67 ALA A O 1
ATOM 511 N N . LEU A 1 68 ? 5.499 -7.344 4.099 1.00 94.44 68 LEU A N 1
ATOM 512 C CA . LEU A 1 68 ? 6.089 -6.135 3.533 1.00 94.44 68 LEU A CA 1
ATOM 513 C C . LEU A 1 68 ? 5.957 -6.184 2.019 1.00 94.44 68 LEU A C 1
ATOM 515 O O . LEU A 1 68 ? 6.234 -7.221 1.408 1.00 94.44 68 LEU A O 1
ATOM 519 N N . LEU A 1 69 ? 5.573 -5.066 1.416 1.00 94.69 69 LEU A N 1
ATOM 520 C CA . LEU A 1 69 ? 5.505 -4.923 -0.029 1.00 94.69 69 LEU A CA 1
ATOM 521 C C . LEU A 1 69 ? 5.975 -3.540 -0.480 1.00 94.69 69 LEU A C 1
ATOM 523 O O . LEU A 1 69 ? 5.686 -2.523 0.150 1.00 94.69 69 LEU A O 1
ATOM 527 N N . THR A 1 70 ? 6.665 -3.528 -1.614 1.00 94.44 70 THR A N 1
ATOM 528 C CA . THR A 1 70 ? 7.012 -2.314 -2.352 1.00 94.44 70 THR A CA 1
ATOM 529 C C . THR A 1 70 ? 6.299 -2.373 -3.690 1.00 94.44 70 THR A C 1
ATOM 531 O O . THR A 1 70 ? 6.434 -3.368 -4.408 1.00 94.44 70 THR A O 1
ATOM 534 N N . ALA A 1 71 ? 5.542 -1.333 -4.026 1.00 93.81 71 ALA A N 1
ATOM 535 C CA . ALA A 1 71 ? 4.834 -1.234 -5.293 1.00 93.81 71 ALA A CA 1
ATOM 536 C C . ALA A 1 71 ? 5.126 0.097 -5.981 1.00 93.81 71 ALA A C 1
ATOM 538 O O . ALA A 1 71 ? 5.018 1.156 -5.367 1.00 93.81 71 ALA A O 1
ATOM 539 N N . ILE A 1 72 ? 5.493 0.047 -7.258 1.00 90.88 72 ILE A N 1
ATOM 540 C CA . ILE A 1 72 ? 5.882 1.223 -8.037 1.00 90.88 72 ILE A CA 1
ATOM 541 C C . ILE A 1 72 ? 4.881 1.423 -9.168 1.00 90.88 72 ILE A C 1
ATOM 543 O O . ILE A 1 72 ? 4.589 0.490 -9.916 1.00 90.88 72 ILE A O 1
ATOM 547 N N . VAL A 1 73 ? 4.353 2.640 -9.297 1.00 89.00 73 VAL A N 1
ATOM 548 C CA . VAL A 1 73 ? 3.490 2.995 -10.430 1.00 89.00 73 VAL A CA 1
ATOM 549 C C . VAL A 1 73 ? 4.332 2.943 -11.712 1.00 89.00 73 VAL A C 1
ATOM 551 O O . VAL A 1 73 ? 5.365 3.623 -11.766 1.00 89.00 73 VAL A O 1
ATOM 554 N N . PRO A 1 74 ? 3.941 2.151 -12.730 1.00 82.38 74 PRO A N 1
ATOM 555 C CA . PRO A 1 74 ? 4.677 2.081 -13.985 1.00 82.38 74 PRO A CA 1
ATOM 556 C C . PRO A 1 74 ? 4.746 3.449 -14.668 1.00 82.38 74 PRO A C 1
ATOM 558 O O . PRO A 1 74 ? 3.820 4.259 -14.589 1.00 82.38 74 PRO A O 1
ATOM 561 N N . GLU A 1 75 ? 5.850 3.716 -15.365 1.00 75.75 75 GLU A N 1
ATOM 562 C CA . GLU A 1 75 ? 5.991 4.964 -16.112 1.00 75.75 75 GLU A CA 1
ATOM 563 C C . GLU A 1 75 ? 4.901 5.064 -17.191 1.00 75.75 75 GLU A C 1
ATOM 565 O O . GLU A 1 75 ? 4.705 4.145 -17.981 1.00 75.75 75 GLU A O 1
ATOM 570 N N . GLY A 1 76 ? 4.176 6.186 -17.209 1.00 70.81 76 GLY A N 1
ATOM 571 C CA . GLY A 1 76 ? 3.068 6.415 -18.139 1.00 70.81 76 GLY A CA 1
ATOM 572 C C . GLY A 1 76 ? 1.714 5.841 -17.700 1.00 70.81 76 GLY A C 1
ATOM 573 O O . GLY A 1 76 ? 0.711 6.164 -18.334 1.00 70.81 76 GLY A O 1
ATOM 574 N N . GLU A 1 77 ? 1.639 5.073 -16.606 1.00 68.44 77 GLU A N 1
ATOM 575 C CA . GLU A 1 77 ? 0.387 4.484 -16.099 1.00 68.44 77 GLU A CA 1
ATOM 576 C C . GLU A 1 77 ? -0.200 5.243 -14.894 1.00 68.44 77 GLU A C 1
ATOM 578 O O . GLU A 1 77 ? -0.460 4.683 -13.831 1.00 68.44 77 GLU A O 1
ATOM 583 N N . GLY A 1 78 ? -0.445 6.547 -15.058 1.00 66.00 78 GLY A N 1
ATOM 584 C CA . GLY A 1 78 ? -1.125 7.365 -14.050 1.00 66.00 78 GLY A CA 1
ATOM 585 C C . GLY A 1 78 ? -0.860 8.862 -14.188 1.00 66.00 78 GLY A C 1
ATOM 586 O O . GLY A 1 78 ? -0.221 9.321 -15.131 1.00 66.00 78 GLY A O 1
ATOM 587 N N . THR A 1 79 ? -1.346 9.641 -13.220 1.00 67.81 79 THR A N 1
ATOM 588 C CA . THR A 1 79 ? -1.059 11.086 -13.101 1.00 67.81 79 THR A CA 1
ATOM 589 C C . THR A 1 79 ? 0.223 11.378 -12.314 1.00 67.81 79 THR A C 1
ATOM 591 O O . THR A 1 79 ? 0.590 12.539 -12.134 1.00 67.81 79 THR A O 1
ATOM 594 N N . VAL A 1 80 ? 0.899 10.333 -11.829 1.00 69.12 80 VAL A N 1
ATOM 595 C CA . VAL A 1 80 ? 2.082 10.406 -10.969 1.00 69.12 80 VAL A CA 1
ATOM 596 C C . VAL A 1 80 ? 3.254 9.6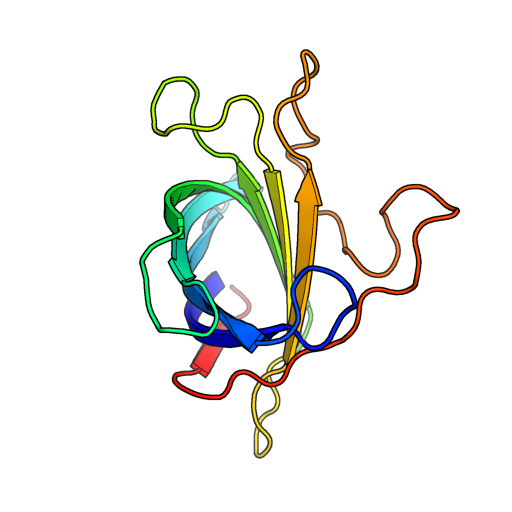79 -11.632 1.00 69.12 80 VAL A C 1
ATOM 598 O O . VAL A 1 80 ? 3.091 8.588 -12.172 1.00 69.12 80 VAL A O 1
ATOM 601 N N . LYS A 1 81 ? 4.439 10.293 -11.611 1.00 68.69 81 LYS A N 1
ATOM 602 C CA . LYS A 1 81 ? 5.698 9.719 -12.110 1.00 68.69 81 LYS A CA 1
ATOM 603 C C . LYS A 1 81 ? 6.536 9.272 -10.917 1.00 68.69 81 LYS A C 1
ATOM 605 O O . LYS A 1 81 ? 6.537 9.952 -9.896 1.00 68.69 81 LYS A O 1
ATOM 610 N N . ASN A 1 82 ? 7.283 8.170 -11.040 1.00 73.88 82 ASN A N 1
ATOM 611 C CA . ASN A 1 82 ? 8.214 7.723 -9.991 1.00 73.88 82 ASN A CA 1
ATOM 612 C C . ASN A 1 82 ? 7.546 7.609 -8.605 1.00 73.88 82 ASN A C 1
ATOM 614 O O . ASN A 1 82 ? 8.147 7.926 -7.580 1.00 73.88 82 ASN A O 1
ATOM 618 N N . HIS A 1 83 ? 6.279 7.192 -8.576 1.00 85.75 83 HIS A N 1
ATOM 619 C CA . HIS A 1 83 ? 5.522 7.068 -7.341 1.00 85.75 83 HIS A CA 1
ATOM 620 C C . HIS A 1 83 ? 5.709 5.669 -6.756 1.00 85.75 83 HIS A C 1
ATOM 622 O O . HIS A 1 83 ? 5.444 4.671 -7.431 1.00 85.75 83 HIS A O 1
ATOM 628 N N . GLY A 1 84 ? 6.181 5.608 -5.513 1.00 89.50 84 GLY A N 1
ATOM 629 C CA . GLY A 1 84 ? 6.418 4.361 -4.793 1.00 89.50 84 GLY A CA 1
ATOM 630 C C . GLY A 1 84 ? 5.553 4.265 -3.546 1.00 89.50 84 GLY A C 1
ATOM 631 O O . GLY A 1 84 ? 5.534 5.195 -2.741 1.00 89.50 84 GLY A O 1
ATOM 632 N N . PHE A 1 85 ? 4.887 3.125 -3.391 1.00 91.88 85 PHE A N 1
ATOM 633 C CA . PHE A 1 85 ? 4.175 2.707 -2.191 1.00 91.88 85 PHE A CA 1
ATOM 634 C C . PHE A 1 85 ? 5.035 1.699 -1.425 1.00 91.88 85 PHE A C 1
ATOM 636 O O . PHE A 1 85 ? 5.389 0.647 -1.963 1.00 91.88 85 PHE A O 1
ATOM 643 N N . TYR A 1 86 ? 5.329 1.995 -0.164 1.00 92.94 86 TYR A N 1
ATOM 644 C CA . TYR A 1 86 ? 5.949 1.066 0.779 1.00 92.94 86 TYR A CA 1
ATOM 645 C C . TYR A 1 86 ? 4.916 0.729 1.831 1.00 92.94 86 TYR A C 1
ATOM 647 O O . TYR A 1 86 ? 4.442 1.614 2.543 1.00 92.94 86 TYR A O 1
ATOM 655 N N . VAL A 1 87 ? 4.524 -0.536 1.893 1.00 94.12 87 VAL A N 1
ATOM 656 C CA . VAL A 1 87 ? 3.379 -0.958 2.688 1.00 94.12 87 VAL A CA 1
ATOM 657 C C . VAL A 1 87 ? 3.768 -2.138 3.561 1.00 94.12 87 VAL A C 1
ATOM 659 O O . VAL A 1 87 ? 4.391 -3.104 3.119 1.00 94.12 87 VAL A O 1
ATOM 662 N N . LYS A 1 88 ? 3.350 -2.060 4.818 1.00 94.56 88 LYS A N 1
ATOM 663 C CA . LYS A 1 88 ? 3.429 -3.132 5.798 1.00 94.56 88 LYS A CA 1
ATOM 664 C C . LYS A 1 88 ? 2.026 -3.494 6.234 1.00 94.56 88 LYS A C 1
ATOM 666 O O . LYS A 1 88 ? 1.313 -2.652 6.767 1.00 94.56 88 LYS A O 1
ATOM 671 N N . ILE A 1 89 ? 1.653 -4.747 6.025 1.00 93.69 89 ILE A N 1
ATOM 672 C CA . ILE A 1 89 ? 0.392 -5.325 6.483 1.00 93.69 89 ILE A CA 1
ATOM 673 C C . ILE A 1 89 ? 0.709 -6.268 7.639 1.00 93.69 89 ILE A C 1
ATOM 675 O O . ILE A 1 89 ? 1.624 -7.086 7.544 1.00 93.69 89 ILE A O 1
ATOM 679 N N . ILE A 1 90 ? -0.038 -6.143 8.729 1.00 93.00 90 ILE A N 1
ATOM 680 C CA . ILE A 1 90 ? 0.067 -6.979 9.921 1.00 93.00 90 ILE A CA 1
ATOM 681 C C . ILE A 1 90 ? -1.286 -7.661 10.097 1.00 93.00 90 ILE A C 1
ATOM 683 O O . ILE A 1 90 ? -2.266 -6.993 10.422 1.00 93.00 90 ILE A O 1
ATOM 687 N N . ASP A 1 91 ? -1.326 -8.972 9.882 1.00 89.06 91 ASP A N 1
ATOM 688 C CA . ASP A 1 91 ? -2.515 -9.792 10.114 1.00 89.06 91 ASP A CA 1
ATOM 689 C C . ASP A 1 91 ? -2.855 -9.768 11.614 1.00 89.06 91 ASP A C 1
ATOM 691 O O . ASP A 1 91 ? -2.023 -10.102 12.474 1.00 89.06 91 ASP A O 1
ATOM 695 N N . GLY A 1 92 ? -4.065 -9.287 11.914 1.00 86.19 92 GLY A N 1
ATOM 696 C CA . GLY A 1 92 ? -4.580 -9.084 13.267 1.00 86.19 92 GLY A CA 1
ATOM 697 C C . GLY A 1 92 ? -5.208 -10.337 13.887 1.00 86.19 92 GLY A C 1
ATOM 698 O O . GLY A 1 92 ? -5.542 -10.344 15.080 1.00 86.19 92 GLY A O 1
ATOM 699 N N . GLY A 1 93 ? -5.374 -11.411 13.112 1.00 85.06 93 GLY A N 1
ATOM 700 C CA . GLY A 1 93 ? -6.001 -12.667 13.503 1.00 85.06 93 GLY A CA 1
ATOM 701 C C . GLY A 1 93 ? -7.470 -12.497 13.894 1.00 85.06 93 GLY A C 1
ATOM 702 O O . GLY A 1 93 ? -8.375 -12.684 13.089 1.00 85.06 93 GLY A O 1
ATOM 703 N N . ARG A 1 94 ? -7.722 -12.190 15.173 1.00 85.06 94 ARG A N 1
ATOM 704 C CA . ARG A 1 94 ? -9.076 -11.896 15.696 1.00 85.06 94 ARG A CA 1
ATOM 705 C C . ARG A 1 94 ? -9.374 -10.400 15.793 1.00 85.06 94 ARG A C 1
ATOM 707 O O . ARG A 1 94 ? -10.518 -10.031 16.044 1.00 85.06 94 ARG A O 1
ATOM 714 N N . MET A 1 95 ? -8.349 -9.567 15.656 1.00 89.12 95 MET A N 1
ATOM 715 C CA . MET A 1 95 ? -8.453 -8.113 15.581 1.00 89.12 95 MET A CA 1
ATOM 716 C C . MET A 1 95 ? -8.397 -7.679 14.112 1.00 89.12 95 MET A C 1
ATOM 718 O O . MET A 1 95 ? -7.940 -8.464 13.283 1.00 89.12 95 MET A O 1
ATOM 722 N N . PRO A 1 96 ? -8.827 -6.449 13.776 1.00 89.44 96 PRO A N 1
ATOM 723 C CA . PRO A 1 96 ? -8.606 -5.910 12.440 1.00 89.44 96 PRO A CA 1
ATOM 724 C C . PRO A 1 96 ? -7.122 -5.949 12.066 1.00 89.44 96 PRO A C 1
ATOM 726 O O . PRO A 1 96 ? -6.264 -5.680 12.914 1.00 89.44 96 PRO A O 1
ATOM 729 N N . ASP A 1 97 ? -6.836 -6.234 10.798 1.00 92.50 97 ASP A N 1
ATOM 730 C CA . ASP A 1 97 ? -5.488 -6.098 10.249 1.00 92.50 97 ASP A CA 1
ATOM 731 C C . ASP A 1 97 ? -5.006 -4.655 10.411 1.00 92.50 97 ASP A C 1
ATOM 733 O O . ASP A 1 97 ? -5.800 -3.709 10.396 1.00 92.50 97 ASP A O 1
ATOM 737 N N . LEU A 1 98 ? -3.696 -4.475 10.550 1.00 94.19 98 LEU A N 1
ATOM 738 C CA . LEU A 1 98 ? -3.084 -3.152 10.565 1.00 94.19 98 LEU A CA 1
ATOM 739 C C . LEU A 1 98 ? -2.308 -2.920 9.278 1.00 94.19 98 LEU A C 1
ATOM 741 O O . LEU A 1 98 ? -1.639 -3.820 8.772 1.00 94.19 98 LEU A O 1
ATOM 745 N N . ILE A 1 99 ? -2.348 -1.687 8.793 1.00 94.19 99 ILE A N 1
ATOM 746 C CA . ILE A 1 99 ? -1.517 -1.220 7.695 1.00 94.19 99 ILE A CA 1
ATOM 747 C C . ILE A 1 99 ? -0.662 -0.041 8.139 1.00 94.19 99 ILE A C 1
ATOM 749 O O . ILE A 1 99 ? -1.1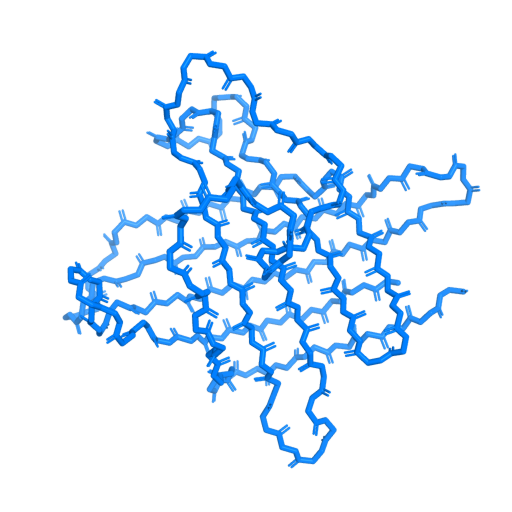26 0.865 8.827 1.00 94.19 99 ILE A O 1
ATOM 753 N N . VAL A 1 100 ? 0.598 -0.062 7.728 1.00 93.81 100 VAL A N 1
ATOM 754 C CA . VAL A 1 100 ? 1.473 1.107 7.716 1.00 93.81 100 VAL A CA 1
ATOM 755 C C . VAL A 1 100 ? 1.821 1.372 6.270 1.00 93.81 100 VAL A C 1
ATOM 757 O O . VAL A 1 100 ? 2.225 0.445 5.562 1.00 93.81 100 VAL A O 1
ATOM 760 N N . ASP A 1 101 ? 1.683 2.614 5.832 1.00 91.00 101 ASP A N 1
ATOM 761 C CA . ASP A 1 101 ? 2.111 3.011 4.505 1.00 91.00 101 ASP A CA 1
ATOM 762 C C . ASP A 1 101 ? 3.054 4.210 4.548 1.00 91.00 101 ASP A C 1
ATOM 764 O O . ASP A 1 101 ? 3.033 5.059 5.441 1.00 91.00 101 ASP A O 1
ATOM 768 N N . ALA A 1 102 ? 3.915 4.257 3.544 1.00 88.25 102 ALA A N 1
ATOM 769 C CA . ALA A 1 102 ? 4.651 5.441 3.187 1.00 88.25 102 ALA A CA 1
ATOM 770 C C . ALA A 1 102 ? 4.698 5.562 1.676 1.00 88.25 102 ALA A C 1
ATOM 772 O O . ALA A 1 102 ? 4.816 4.576 0.947 1.00 88.25 102 ALA A O 1
ATOM 773 N N . GLN A 1 103 ? 4.639 6.804 1.220 1.00 85.00 103 GLN A N 1
ATOM 774 C CA . GLN A 1 103 ? 4.630 7.127 -0.192 1.00 85.00 103 GLN A CA 1
ATOM 775 C C . GLN A 1 103 ? 5.748 8.109 -0.487 1.00 85.00 103 GLN A C 1
ATOM 777 O O . GLN A 1 103 ? 5.963 9.074 0.252 1.00 85.00 103 GLN A O 1
ATOM 782 N N . VAL A 1 104 ? 6.440 7.876 -1.593 1.00 80.12 104 VAL A N 1
ATOM 783 C CA . VAL A 1 104 ? 7.326 8.865 -2.205 1.00 80.12 104 VAL A CA 1
ATOM 784 C C . VAL A 1 104 ? 6.695 9.296 -3.517 1.00 80.12 104 VAL A C 1
ATOM 786 O O . VAL A 1 104 ? 6.303 8.462 -4.331 1.00 80.12 104 VAL A O 1
ATOM 789 N N . GLN A 1 105 ? 6.531 10.606 -3.689 1.00 72.81 105 GLN A N 1
ATOM 790 C CA . GLN A 1 105 ? 5.831 11.178 -4.835 1.00 72.81 105 GLN A CA 1
ATOM 791 C C . GLN A 1 105 ? 6.811 11.861 -5.785 1.00 72.81 105 GLN A C 1
ATOM 793 O O . GLN A 1 105 ? 7.655 12.627 -5.329 1.00 72.81 105 GLN A O 1
ATOM 798 N N . ASN A 1 106 ? 6.603 11.666 -7.093 1.00 62.97 106 ASN A N 1
ATOM 799 C CA . ASN A 1 106 ? 6.907 12.638 -8.150 1.00 62.97 106 ASN A CA 1
ATOM 800 C C . ASN A 1 106 ? 8.298 13.294 -8.077 1.00 62.97 106 ASN A C 1
ATOM 802 O O . ASN A 1 106 ? 8.425 14.506 -8.246 1.00 62.97 106 ASN A O 1
ATOM 806 N N . GLY A 1 107 ? 9.338 12.492 -7.845 1.00 64.25 107 GLY A N 1
ATOM 807 C CA . GLY A 1 107 ? 10.735 12.915 -7.971 1.00 64.25 107 GLY A CA 1
ATOM 808 C C . GLY A 1 107 ? 11.302 12.643 -9.366 1.00 64.25 107 GLY A C 1
ATOM 809 O O . GLY A 1 107 ? 10.758 11.843 -10.128 1.00 64.25 107 GLY A O 1
ATOM 810 N N . GLU A 1 108 ? 12.426 13.278 -9.705 1.00 70.38 108 GLU A N 1
ATOM 811 C CA . GLU A 1 108 ? 13.193 12.915 -10.910 1.00 70.38 108 GLU A CA 1
ATOM 812 C C . GLU A 1 108 ? 13.873 11.547 -10.754 1.00 70.38 108 GLU A C 1
ATOM 814 O O . GLU A 1 108 ? 14.018 10.803 -11.725 1.00 70.38 108 GLU A O 1
ATOM 819 N N . GLU A 1 109 ? 14.217 11.185 -9.519 1.00 73.88 109 GLU A N 1
ATOM 820 C CA . GLU A 1 109 ? 14.849 9.917 -9.178 1.00 73.88 109 GLU A CA 1
ATOM 821 C C . GLU A 1 109 ? 13.827 8.785 -9.047 1.00 73.88 109 GLU A C 1
ATOM 823 O O . GLU A 1 109 ? 12.729 8.950 -8.508 1.00 73.88 109 GLU A O 1
ATOM 828 N N . ARG A 1 110 ? 14.211 7.601 -9.533 1.00 75.69 110 ARG A N 1
ATOM 829 C CA . ARG A 1 110 ? 13.398 6.395 -9.390 1.00 75.69 110 ARG A CA 1
ATOM 830 C C . ARG A 1 110 ? 13.406 5.935 -7.923 1.00 75.69 110 ARG A C 1
ATOM 832 O O . ARG A 1 110 ? 14.489 5.787 -7.356 1.00 75.69 110 ARG A O 1
ATOM 839 N N . PRO A 1 111 ? 12.239 5.636 -7.325 1.00 83.25 111 PRO A N 1
ATOM 840 C CA . PRO A 1 111 ? 12.169 5.119 -5.963 1.00 83.25 111 PRO A CA 1
ATOM 841 C C . PRO A 1 111 ? 12.832 3.735 -5.825 1.00 83.25 111 PRO A C 1
ATOM 843 O O . PRO A 1 111 ? 12.826 2.952 -6.784 1.00 83.25 111 PRO A O 1
ATOM 846 N N . PRO A 1 112 ? 13.369 3.400 -4.635 1.00 86.75 112 PRO A N 1
ATOM 847 C CA . PRO A 1 112 ? 13.792 2.044 -4.302 1.00 86.75 112 PRO A CA 1
ATOM 848 C C . PRO A 1 112 ? 12.739 0.980 -4.642 1.00 86.75 112 PRO A C 1
ATOM 850 O O . PRO A 1 112 ? 11.559 1.139 -4.347 1.00 86.75 112 PRO A O 1
ATOM 853 N N . THR A 1 113 ? 13.174 -0.135 -5.234 1.00 89.38 113 THR A N 1
ATOM 854 C CA . THR A 1 113 ? 12.288 -1.234 -5.669 1.00 89.38 113 THR A CA 1
ATOM 855 C C . THR A 1 113 ? 12.346 -2.472 -4.769 1.00 89.38 113 THR A C 1
ATOM 857 O O . THR A 1 113 ? 11.530 -3.382 -4.921 1.00 89.38 113 THR A O 1
ATOM 860 N N . HIS A 1 114 ? 13.300 -2.536 -3.840 1.00 90.3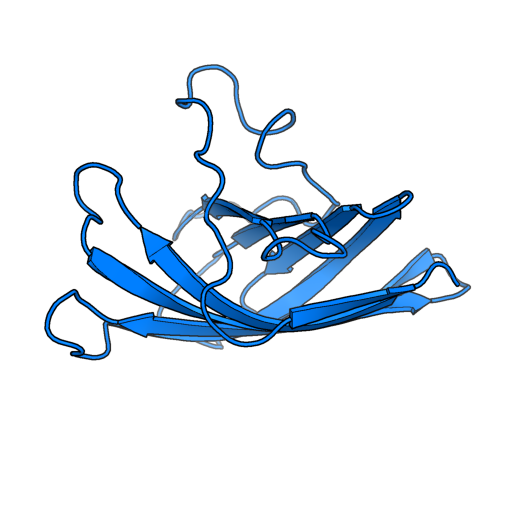1 114 HIS A N 1
ATOM 861 C CA . HIS A 1 114 ? 13.403 -3.619 -2.862 1.00 90.31 114 HIS A CA 1
ATOM 862 C C . HIS A 1 114 ? 12.421 -3.410 -1.701 1.00 90.31 114 HIS A C 1
ATOM 864 O O . HIS A 1 114 ? 11.846 -2.334 -1.549 1.00 90.31 114 HIS A O 1
ATOM 870 N N . CYS A 1 115 ? 12.212 -4.447 -0.889 1.00 91.38 115 CYS A N 1
ATOM 871 C CA . CYS A 1 115 ? 11.320 -4.380 0.267 1.00 91.38 115 CYS A CA 1
ATOM 872 C C . CYS A 1 115 ? 11.894 -3.406 1.292 1.00 91.38 115 CYS A C 1
ATOM 874 O O . CYS A 1 115 ? 12.995 -3.640 1.792 1.00 91.38 115 CYS A O 1
ATOM 876 N N . LEU A 1 116 ? 11.129 -2.363 1.597 1.00 89.94 116 LEU A N 1
ATOM 877 C CA . LEU A 1 116 ? 11.418 -1.398 2.649 1.00 89.94 116 LEU A CA 1
ATOM 878 C C . LEU A 1 116 ? 10.300 -1.454 3.682 1.00 89.94 116 LEU A C 1
ATOM 880 O O . LEU A 1 116 ? 9.122 -1.387 3.328 1.00 89.94 116 LEU A O 1
ATOM 884 N N . ASP A 1 117 ? 10.667 -1.580 4.951 1.00 91.00 117 ASP A N 1
ATOM 885 C CA . ASP A 1 117 ? 9.729 -1.422 6.053 1.00 91.00 117 ASP A CA 1
ATOM 886 C C . ASP A 1 117 ? 9.497 0.082 6.305 1.00 91.00 117 ASP A C 1
ATOM 888 O O . ASP A 1 117 ? 10.437 0.797 6.673 1.00 91.00 117 ASP A O 1
ATOM 892 N N . PRO A 1 118 ? 8.264 0.595 6.118 1.00 87.81 118 PRO A N 1
ATOM 893 C CA . PRO A 1 118 ? 7.961 2.010 6.305 1.00 87.81 118 PRO A CA 1
ATOM 894 C C . PRO A 1 118 ? 8.151 2.497 7.752 1.00 87.81 118 PRO A C 1
ATOM 896 O O . PRO A 1 118 ? 8.184 3.705 7.983 1.00 87.81 118 PRO A O 1
ATOM 899 N N . GLU A 1 119 ? 8.285 1.594 8.729 1.00 86.62 119 GLU A N 1
ATOM 900 C CA . GLU A 1 119 ? 8.552 1.943 10.127 1.00 86.62 119 GLU A CA 1
ATOM 901 C C . GLU A 1 119 ? 10.050 2.043 10.459 1.00 86.62 119 GLU A C 1
ATOM 903 O O . GLU A 1 119 ? 10.400 2.746 11.409 1.00 86.62 119 GLU A O 1
ATOM 908 N N . THR A 1 120 ? 10.931 1.350 9.723 1.00 84.50 120 THR A N 1
ATOM 909 C CA . THR A 1 120 ? 12.358 1.222 10.094 1.00 84.50 120 THR A CA 1
ATOM 910 C C . THR A 1 120 ? 13.350 1.633 9.016 1.00 84.50 120 THR A C 1
ATOM 912 O O . THR A 1 120 ? 14.451 2.056 9.363 1.00 84.50 120 THR A O 1
ATOM 915 N N . ASP A 1 121 ? 12.990 1.526 7.736 1.00 83.19 121 ASP A N 1
ATOM 916 C CA . ASP A 1 121 ? 13.955 1.623 6.632 1.00 83.19 121 ASP A CA 1
ATOM 917 C C . ASP A 1 121 ? 13.869 2.955 5.868 1.00 83.19 121 ASP A C 1
ATOM 919 O O . ASP A 1 121 ? 14.701 3.244 5.006 1.00 83.19 121 ASP A O 1
ATOM 923 N N . LEU A 1 122 ? 12.867 3.788 6.166 1.00 68.19 122 LEU A N 1
ATOM 924 C CA . LEU A 1 122 ? 12.753 5.124 5.580 1.00 68.19 122 LEU A CA 1
ATOM 925 C C . LEU A 1 122 ? 13.786 6.093 6.177 1.00 68.19 122 LEU A C 1
ATOM 927 O O . LEU A 1 122 ? 14.237 5.890 7.306 1.00 68.19 122 LEU A O 1
ATOM 931 N N . PRO A 1 123 ? 14.152 7.171 5.449 1.00 60.62 123 PRO A N 1
ATOM 932 C CA . PRO A 1 123 ? 15.176 8.103 5.895 1.00 60.62 123 PRO A CA 1
ATOM 933 C C . PRO A 1 123 ? 14.937 8.608 7.329 1.00 60.62 123 PRO A C 1
ATOM 935 O O . PRO A 1 123 ? 13.812 8.998 7.665 1.00 60.62 123 PRO A O 1
ATOM 938 N N . PRO A 1 124 ? 15.984 8.645 8.172 1.00 52.41 124 PRO A N 1
ATOM 939 C CA . PRO A 1 124 ? 15.874 9.154 9.533 1.00 52.41 124 PRO A CA 1
ATOM 940 C C . PRO A 1 124 ? 15.414 10.621 9.533 1.00 52.41 124 PRO A C 1
ATOM 942 O O . PRO A 1 124 ? 15.877 11.427 8.728 1.00 52.41 124 PRO A O 1
ATOM 945 N N . GLY A 1 125 ? 14.504 10.972 10.448 1.00 55.75 125 GLY A N 1
ATOM 946 C CA . GLY A 1 125 ? 13.932 12.323 10.574 1.00 55.75 125 GLY A CA 1
ATOM 947 C C . GLY A 1 125 ? 12.491 12.464 10.072 1.00 55.75 125 GLY A C 1
ATOM 948 O O . GLY A 1 125 ? 11.879 13.513 10.268 1.00 55.75 125 GLY A O 1
ATOM 949 N N . LEU A 1 126 ? 11.922 11.412 9.479 1.00 59.34 126 LEU A N 1
ATOM 950 C CA . LEU A 1 126 ? 10.483 11.321 9.239 1.00 59.34 126 LEU A CA 1
ATOM 951 C C . LEU A 1 126 ? 9.756 10.914 10.536 1.00 59.34 126 LEU A C 1
ATOM 953 O O . LEU A 1 126 ? 10.295 10.111 11.303 1.00 59.34 126 LEU A O 1
ATOM 957 N N . PRO A 1 127 ? 8.556 11.459 10.819 1.00 64.38 127 PRO A N 1
ATOM 958 C CA . PRO A 1 127 ? 7.763 11.012 11.961 1.00 64.38 127 PRO A CA 1
ATOM 959 C C . PRO A 1 127 ? 7.471 9.512 11.847 1.00 64.38 127 PRO A C 1
ATOM 961 O O . PRO A 1 127 ? 7.314 8.996 10.737 1.00 64.38 127 PRO A O 1
ATOM 964 N N . GLN A 1 128 ? 7.389 8.825 12.996 1.00 68.31 128 GLN A N 1
ATOM 965 C CA . GLN A 1 128 ? 6.920 7.439 13.031 1.00 68.31 128 GLN A CA 1
ATOM 966 C C . GLN A 1 128 ? 5.593 7.348 12.285 1.00 68.31 128 GLN A C 1
ATOM 968 O O . GLN A 1 128 ? 4.680 8.137 12.537 1.00 68.31 128 GLN A O 1
ATOM 973 N N . ARG A 1 129 ? 5.515 6.401 11.351 1.00 81.06 129 ARG A N 1
ATOM 974 C CA . ARG A 1 129 ? 4.311 6.209 10.556 1.00 81.06 129 ARG A CA 1
ATOM 975 C C . ARG A 1 129 ? 3.239 5.548 11.423 1.00 81.06 129 ARG A C 1
ATOM 977 O O . ARG A 1 129 ? 3.518 4.508 12.024 1.00 81.06 129 ARG A O 1
ATOM 984 N N . PRO A 1 130 ? 2.048 6.152 11.542 1.00 87.31 130 PRO A N 1
ATOM 985 C CA . PRO A 1 130 ? 0.962 5.558 12.300 1.00 87.31 130 PRO A CA 1
ATOM 986 C C . PRO A 1 130 ? 0.537 4.227 11.679 1.00 87.31 130 PRO A C 1
ATOM 988 O O . PRO A 1 130 ? 0.657 3.997 10.475 1.00 87.31 130 PRO A O 1
ATOM 991 N N . ARG A 1 131 ? 0.035 3.337 12.535 1.00 93.00 131 ARG A N 1
ATOM 992 C CA . ARG A 1 131 ? -0.594 2.090 12.107 1.00 93.00 131 ARG A CA 1
ATOM 993 C C . ARG A 1 131 ? -2.090 2.309 12.014 1.00 93.00 131 ARG A C 1
ATOM 995 O O . ARG A 1 131 ? -2.722 2.650 13.012 1.00 93.00 131 ARG A O 1
ATOM 1002 N N . TYR A 1 132 ? -2.652 2.047 10.848 1.00 93.88 132 TYR A N 1
ATOM 1003 C CA . TYR A 1 132 ? -4.073 2.185 10.597 1.00 93.88 132 TYR A CA 1
ATOM 1004 C C . TYR A 1 132 ? -4.793 0.847 10.690 1.00 93.88 132 TYR A C 1
ATOM 1006 O O . TYR A 1 132 ? -4.327 -0.126 10.097 1.00 93.88 132 TYR A O 1
ATOM 1014 N N . PRO A 1 133 ? -5.945 0.773 11.373 1.00 94.69 133 PRO A N 1
ATOM 1015 C CA . PRO A 1 133 ? -6.802 -0.394 11.271 1.00 94.69 133 PRO A CA 1
ATOM 1016 C C . PRO A 1 133 ? -7.410 -0.480 9.868 1.00 94.69 133 PRO A C 1
ATOM 1018 O O . PRO A 1 133 ? -7.946 0.498 9.340 1.00 94.69 133 PRO A O 1
ATOM 1021 N N . VAL A 1 134 ? -7.367 -1.671 9.282 1.00 93.12 134 VAL A N 1
ATOM 1022 C CA . VAL A 1 134 ? -8.110 -2.007 8.069 1.00 93.12 134 VAL A CA 1
ATOM 1023 C C . VAL A 1 134 ? -9.575 -2.195 8.466 1.00 93.12 134 VAL A C 1
ATOM 1025 O O . VAL A 1 134 ? -9.934 -3.139 9.164 1.00 93.12 134 VAL A O 1
ATOM 1028 N N . LEU A 1 135 ? -10.424 -1.253 8.062 1.00 89.88 135 LEU A N 1
ATOM 1029 C CA . LEU A 1 135 ? -11.820 -1.149 8.502 1.00 89.88 135 LEU A CA 1
ATOM 1030 C C . LEU A 1 135 ? -12.767 -2.084 7.743 1.00 89.88 135 LEU A C 1
ATOM 1032 O O . LEU A 1 135 ? -13.814 -2.467 8.262 1.00 89.88 135 LEU A O 1
ATOM 1036 N N . ALA A 1 136 ? -12.419 -2.425 6.506 1.00 82.25 136 ALA A N 1
ATOM 1037 C CA . ALA A 1 136 ? -13.182 -3.326 5.657 1.00 82.25 136 ALA A CA 1
ATOM 1038 C C . ALA A 1 136 ? -12.230 -4.185 4.829 1.00 82.25 136 ALA A C 1
ATOM 1040 O O . ALA A 1 136 ? -11.213 -3.682 4.353 1.00 82.25 136 ALA A O 1
ATOM 1041 N N . GLY A 1 137 ? -12.598 -5.451 4.627 1.00 80.19 137 GLY A N 1
ATOM 1042 C CA . GLY A 1 137 ? -11.770 -6.433 3.932 1.00 80.19 137 GLY A CA 1
ATOM 1043 C C . GLY A 1 137 ? -10.900 -7.249 4.889 1.00 80.19 137 GLY A C 1
ATOM 1044 O O . GLY A 1 137 ? -11.306 -7.511 6.019 1.00 80.19 137 GLY A O 1
ATOM 1045 N N . GLY A 1 138 ? -9.744 -7.689 4.403 1.00 75.25 138 GLY A N 1
ATOM 1046 C CA . GLY A 1 138 ? -8.802 -8.534 5.133 1.00 75.25 138 GLY A CA 1
ATOM 1047 C C . GLY A 1 138 ? -7.756 -9.146 4.206 1.00 75.25 138 GLY A C 1
ATOM 1048 O O . GLY A 1 138 ? -7.959 -9.226 2.986 1.00 75.25 138 GLY A O 1
ATOM 1049 N N . TYR A 1 139 ? -6.639 -9.572 4.788 1.00 77.38 139 TYR A N 1
ATOM 1050 C CA . TYR A 1 139 ? -5.518 -10.149 4.056 1.00 77.38 139 TYR A CA 1
ATOM 1051 C C . TYR A 1 139 ? -5.310 -11.619 4.387 1.00 77.38 139 TYR A C 1
ATOM 1053 O O . TYR A 1 139 ? -5.363 -12.044 5.533 1.00 77.38 139 TYR A O 1
ATOM 1061 N N . ALA A 1 140 ? -5.009 -12.397 3.353 1.00 77.31 140 ALA A N 1
ATOM 1062 C CA . ALA A 1 140 ? -4.420 -13.712 3.504 1.00 77.31 140 ALA A CA 1
ATOM 1063 C C . ALA A 1 140 ? -2.911 -13.584 3.293 1.00 77.31 140 ALA A C 1
ATOM 1065 O O . ALA A 1 140 ? -2.437 -13.287 2.188 1.00 77.31 140 ALA A O 1
ATOM 1066 N N . VAL A 1 141 ? -2.161 -13.813 4.367 1.00 75.31 141 VAL A N 1
ATOM 1067 C CA . VAL A 1 141 ? -0.704 -13.906 4.337 1.00 75.31 141 VAL A CA 1
ATOM 1068 C C . VAL A 1 141 ? -0.329 -15.380 4.445 1.00 75.31 141 VAL A C 1
ATOM 1070 O O . VAL A 1 141 ? -0.655 -16.044 5.424 1.00 75.31 141 VAL A O 1
ATOM 1073 N N . ALA A 1 142 ? 0.341 -15.908 3.424 1.00 71.69 142 ALA A N 1
ATOM 1074 C CA . ALA A 1 142 ? 0.802 -17.292 3.412 1.00 71.69 142 ALA A CA 1
ATOM 1075 C C . ALA A 1 142 ? 2.299 -17.336 3.116 1.00 71.69 142 ALA A C 1
ATOM 1077 O O . ALA A 1 142 ? 2.760 -16.749 2.131 1.00 71.69 142 ALA A O 1
ATOM 1078 N N . CYS A 1 143 ? 3.062 -18.046 3.945 1.00 60.47 143 CYS A N 1
ATOM 1079 C CA . CYS A 1 143 ? 4.407 -18.465 3.567 1.00 60.47 143 CYS A CA 1
ATOM 1080 C C . CYS A 1 143 ? 4.290 -19.500 2.441 1.00 60.47 143 CYS A C 1
ATOM 1082 O O . CYS A 1 143 ? 3.442 -20.391 2.516 1.00 60.47 143 CYS A O 1
ATOM 1084 N N . CYS A 1 144 ? 5.096 -19.332 1.394 1.00 55.81 144 CYS A N 1
ATOM 1085 C CA . CYS A 1 144 ? 5.280 -20.360 0.375 1.00 55.81 144 CYS A CA 1
ATOM 1086 C C . CYS A 1 144 ? 6.223 -21.441 0.914 1.00 55.81 144 CYS A C 1
ATOM 1088 O O . CYS A 1 144 ? 7.173 -21.056 1.636 1.00 55.81 144 CYS A O 1
#

pLDDT: mean 86.73, std 10.37, range [52.41, 97.38]